Protein AF-A0AAI9G342-F1 (afdb_monomer_lite)

Organism: NCBI:txid29495

Structure (mmCIF, N/CA/C/O backbone):
data_AF-A0AAI9G342-F1
#
_entry.id   AF-A0AAI9G342-F1
#
loop_
_atom_site.group_PDB
_atom_site.id
_atom_site.type_symbol
_atom_site.label_atom_id
_atom_site.label_alt_id
_atom_site.label_comp_id
_atom_site.label_asym_id
_atom_site.label_entity_id
_atom_site.label_seq_id
_atom_site.pdbx_PDB_ins_code
_atom_site.Cartn_x
_atom_site.Cartn_y
_atom_site.Cartn_z
_atom_site.occupancy
_atom_site.B_iso_or_equiv
_atom_site.auth_seq_id
_atom_site.auth_comp_id
_atom_site.auth_asym_id
_atom_site.auth_atom_id
_atom_site.pdbx_PDB_model_num
ATOM 1 N N . MET A 1 1 ? -12.206 -42.195 0.271 1.00 37.44 1 MET A N 1
ATOM 2 C CA . MET A 1 1 ? -12.082 -41.002 1.132 1.00 37.44 1 MET A CA 1
ATOM 3 C C . MET A 1 1 ? -12.043 -39.800 0.205 1.00 37.44 1 MET A C 1
ATOM 5 O O . MET A 1 1 ? -11.003 -39.523 -0.384 1.00 37.44 1 MET A O 1
ATOM 9 N N . GLU A 1 2 ? -13.200 -39.193 -0.051 1.00 34.75 2 GLU A N 1
ATOM 10 C CA . GLU A 1 2 ? -13.286 -37.988 -0.877 1.00 34.75 2 GLU A CA 1
ATOM 11 C C . GLU A 1 2 ? -12.529 -36.872 -0.162 1.00 34.75 2 GLU A C 1
ATOM 13 O O . GLU A 1 2 ? -12.848 -36.503 0.967 1.00 34.75 2 GLU A O 1
ATOM 18 N N . LYS A 1 3 ? -11.464 -36.375 -0.795 1.00 37.91 3 LYS A N 1
ATOM 19 C CA . LYS A 1 3 ? -10.811 -35.151 -0.348 1.00 37.91 3 LYS A CA 1
ATOM 20 C C . LYS A 1 3 ? -11.830 -34.048 -0.588 1.00 37.91 3 LYS A C 1
ATOM 22 O O . LYS A 1 3 ? -12.048 -33.666 -1.734 1.00 37.91 3 LYS A O 1
ATOM 27 N N . HIS A 1 4 ? -12.490 -33.582 0.468 1.00 36.38 4 HIS A N 1
ATOM 28 C CA . HIS A 1 4 ? -13.242 -32.340 0.415 1.00 36.38 4 HIS A CA 1
ATOM 29 C C . HIS A 1 4 ? -12.256 -31.235 0.041 1.00 36.38 4 HIS A C 1
ATOM 31 O O . HIS A 1 4 ? -11.546 -30.690 0.883 1.00 36.38 4 HIS A O 1
ATOM 37 N N . PHE A 1 5 ? -12.163 -30.944 -1.252 1.00 31.28 5 PHE A N 1
ATOM 38 C CA . PHE A 1 5 ? -11.592 -29.702 -1.717 1.00 31.28 5 PHE A CA 1
ATOM 39 C C . PHE A 1 5 ? -12.559 -28.632 -1.225 1.00 31.28 5 PHE A C 1
ATOM 41 O O . PHE A 1 5 ? -13.643 -28.459 -1.784 1.00 31.28 5 PHE A O 1
ATOM 48 N N . ALA A 1 6 ? -12.203 -27.976 -0.116 1.00 38.12 6 ALA A N 1
ATOM 49 C CA . ALA A 1 6 ? -12.810 -26.708 0.248 1.00 38.12 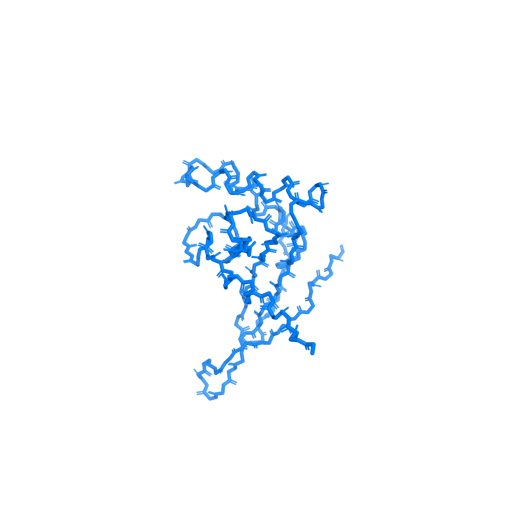6 ALA A CA 1
ATOM 50 C C . ALA A 1 6 ? -12.864 -25.868 -1.031 1.00 38.12 6 ALA A C 1
ATOM 52 O O . ALA A 1 6 ? -11.875 -25.831 -1.774 1.00 38.12 6 ALA A O 1
ATOM 53 N N . LYS A 1 7 ? -14.028 -25.276 -1.328 1.00 37.53 7 LYS A N 1
ATOM 54 C CA . LYS A 1 7 ? -14.178 -24.372 -2.474 1.00 37.53 7 LYS A CA 1
ATOM 55 C C . LYS A 1 7 ? -12.942 -23.464 -2.508 1.00 37.53 7 LYS A C 1
ATOM 57 O O . 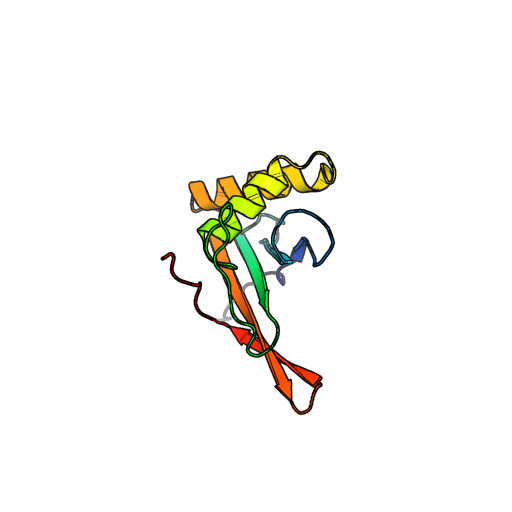LYS A 1 7 ? -12.573 -22.958 -1.442 1.00 37.53 7 LYS A O 1
ATOM 62 N N . PRO A 1 8 ? -12.265 -23.309 -3.662 1.00 42.25 8 PRO A N 1
ATOM 63 C CA . PRO A 1 8 ? -11.083 -22.462 -3.730 1.00 42.25 8 PRO A CA 1
ATOM 64 C C . PRO A 1 8 ? -11.456 -21.107 -3.124 1.00 42.25 8 PRO A C 1
ATOM 66 O O . PRO A 1 8 ? -12.554 -20.618 -3.417 1.00 42.25 8 PRO A O 1
ATOM 69 N N . PRO A 1 9 ? -10.627 -20.539 -2.226 1.00 47.78 9 PRO A N 1
ATOM 70 C CA . PRO A 1 9 ? -10.964 -19.273 -1.600 1.00 47.78 9 PRO A CA 1
ATOM 71 C C . PRO A 1 9 ? -11.304 -18.273 -2.713 1.00 47.78 9 PRO A C 1
ATOM 73 O O . PRO A 1 9 ? -10.605 -18.277 -3.735 1.00 47.78 9 PRO A O 1
ATOM 76 N N . PRO A 1 10 ? -12.376 -17.473 -2.560 1.00 55.09 10 PRO A N 1
ATOM 77 C CA . PRO A 1 10 ? -12.779 -16.498 -3.559 1.00 55.09 10 PRO A CA 1
ATOM 78 C C . PRO A 1 10 ? -11.560 -15.722 -4.070 1.00 55.09 10 PRO A C 1
ATOM 80 O O . PRO A 1 10 ? -10.686 -15.373 -3.261 1.00 55.09 10 PRO A O 1
ATOM 83 N N . PRO A 1 11 ? -11.468 -15.451 -5.386 1.00 73.50 11 PRO A N 1
ATOM 84 C CA . PRO A 1 11 ? -10.404 -14.603 -5.900 1.00 73.50 11 PRO A CA 1
ATOM 85 C C . PRO A 1 11 ? -10.419 -13.279 -5.130 1.00 73.50 11 PRO A C 1
ATOM 87 O O . PRO A 1 11 ? -11.489 -12.767 -4.786 1.00 73.50 11 PRO A O 1
ATOM 90 N N . ALA A 1 12 ? -9.235 -12.750 -4.818 1.00 84.44 12 ALA A N 1
ATOM 91 C CA . ALA A 1 12 ? -9.137 -11.475 -4.125 1.00 84.44 12 ALA A CA 1
ATOM 92 C C . ALA A 1 12 ? -9.904 -10.395 -4.909 1.00 84.44 12 ALA A C 1
ATOM 94 O O . ALA A 1 12 ? -9.845 -10.346 -6.138 1.00 84.44 12 ALA A O 1
ATOM 95 N N . GLN A 1 13 ? -10.636 -9.545 -4.197 1.00 91.06 13 GLN A N 1
ATOM 96 C CA . GLN A 1 13 ? -11.443 -8.468 -4.764 1.00 91.06 13 GLN A CA 1
ATOM 97 C C . GLN A 1 13 ? -10.712 -7.140 -4.612 1.00 91.06 13 GLN A C 1
ATOM 99 O O . GLN A 1 13 ? -10.097 -6.886 -3.581 1.00 91.06 13 GLN A O 1
ATOM 104 N N . MET A 1 14 ? -10.761 -6.291 -5.633 1.00 92.19 14 MET A N 1
ATOM 105 C CA . MET A 1 14 ? -10.095 -4.992 -5.602 1.00 92.19 14 MET A CA 1
ATOM 106 C C . MET A 1 14 ? -10.900 -3.998 -4.756 1.00 92.19 14 MET A C 1
ATOM 108 O O . MET A 1 14 ? -12.042 -3.686 -5.078 1.00 92.19 14 MET A O 1
ATOM 112 N N . GLU A 1 15 ? -10.275 -3.482 -3.703 1.00 93.38 15 GLU A N 1
ATOM 113 C CA . GLU A 1 15 ? -10.814 -2.451 -2.802 1.00 93.38 15 GLU A CA 1
ATOM 114 C C . GLU A 1 15 ? -10.348 -1.047 -3.217 1.00 93.38 15 GLU A C 1
ATOM 116 O O . GLU A 1 15 ? -11.028 -0.046 -2.995 1.00 93.38 15 GLU A O 1
ATOM 121 N N . LEU A 1 16 ? -9.166 -0.968 -3.836 1.00 93.31 16 LEU A N 1
ATOM 122 C CA . LEU A 1 16 ? -8.608 0.249 -4.415 1.00 93.31 16 LEU A CA 1
ATOM 123 C C . LEU A 1 16 ? -7.876 -0.107 -5.708 1.00 93.31 16 LEU A C 1
ATOM 125 O O . LEU A 1 16 ? -7.013 -0.982 -5.701 1.00 93.31 16 LEU A O 1
ATOM 129 N N . GLY A 1 17 ? -8.216 0.580 -6.796 1.00 90.75 17 GLY A N 1
ATOM 130 C CA . GLY A 1 17 ? -7.521 0.475 -8.077 1.00 90.75 17 GLY A CA 1
ATOM 131 C C . GLY A 1 17 ? -6.626 1.679 -8.359 1.00 90.75 17 GLY A C 1
ATOM 132 O O . GLY A 1 17 ? -6.703 2.705 -7.677 1.00 90.75 17 GLY A O 1
ATOM 133 N N . PHE A 1 18 ? -5.824 1.561 -9.419 1.00 85.19 18 PHE A N 1
ATOM 134 C CA . PHE A 1 18 ? -4.931 2.628 -9.857 1.00 85.19 18 PHE A CA 1
ATOM 135 C C . PHE A 1 18 ? -5.726 3.885 -10.220 1.00 85.19 18 PHE A C 1
ATOM 137 O O . PHE A 1 18 ? -6.684 3.835 -10.994 1.00 85.19 18 PHE A O 1
ATOM 144 N N . GLY A 1 19 ? -5.323 5.030 -9.679 1.00 84.56 19 GLY A N 1
ATOM 145 C CA . GLY A 1 19 ? -5.999 6.285 -9.960 1.00 84.56 19 GLY A CA 1
ATOM 146 C C . GLY A 1 19 ? -5.430 7.461 -9.178 1.00 84.56 19 GLY A C 1
ATOM 147 O O . GLY A 1 19 ? -4.606 7.290 -8.278 1.00 84.56 19 GLY A O 1
ATOM 148 N N . PRO A 1 20 ? -5.878 8.685 -9.493 1.00 83.19 20 PRO A N 1
ATOM 149 C CA . PRO A 1 20 ? -5.412 9.870 -8.795 1.00 83.19 20 PRO A CA 1
ATOM 150 C C . PRO A 1 20 ? -5.820 9.823 -7.318 1.00 83.19 20 PRO A C 1
ATOM 152 O O . PRO A 1 20 ? -6.880 9.306 -6.959 1.00 83.19 20 PRO A O 1
ATOM 155 N N . GLY A 1 21 ? -4.988 10.410 -6.460 1.00 84.00 21 GLY A N 1
ATOM 156 C CA . GLY A 1 21 ? -5.247 10.550 -5.027 1.00 84.00 21 GLY A CA 1
ATOM 157 C C . GLY A 1 21 ? -4.166 9.928 -4.144 1.00 84.00 21 GLY A C 1
ATOM 158 O O . GLY A 1 21 ? -3.240 9.299 -4.644 1.00 84.00 21 GLY A O 1
ATOM 159 N N . PRO A 1 22 ? -4.218 10.175 -2.825 1.00 82.94 22 PRO A N 1
ATOM 160 C CA . PRO A 1 22 ? -3.312 9.541 -1.881 1.00 82.94 22 PRO A CA 1
ATOM 161 C C . PRO A 1 22 ? -3.669 8.062 -1.713 1.00 82.94 22 PRO A C 1
ATOM 163 O O . PRO A 1 22 ? -4.840 7.685 -1.803 1.00 82.94 22 PRO A O 1
ATOM 166 N N . GLY A 1 23 ? -2.660 7.257 -1.406 1.00 88.00 23 GLY A N 1
ATOM 167 C CA . GLY A 1 23 ? -2.795 5.818 -1.257 1.00 88.00 23 GLY A CA 1
ATOM 168 C C . GLY A 1 23 ? -1.632 5.103 -1.926 1.00 88.00 23 GLY A C 1
ATOM 169 O O . GLY A 1 23 ? -0.597 5.712 -2.202 1.00 88.00 23 GLY A O 1
ATOM 170 N N . VAL A 1 24 ? -1.845 3.817 -2.129 1.00 93.25 24 VAL A N 1
ATOM 171 C CA . VAL A 1 24 ? -0.984 2.898 -2.874 1.00 93.25 24 VAL A CA 1
ATOM 172 C C . VAL A 1 24 ? -1.602 2.655 -4.250 1.00 93.25 24 VAL A C 1
ATOM 174 O O . VAL A 1 24 ? -2.730 3.098 -4.491 1.00 93.25 24 VAL A O 1
ATOM 177 N N . ASP A 1 25 ? -0.911 1.941 -5.134 1.00 93.12 25 ASP A N 1
ATOM 178 C CA . ASP A 1 25 ? -1.438 1.687 -6.477 1.00 93.12 25 ASP A CA 1
ATOM 179 C C . ASP A 1 25 ? -2.687 0.809 -6.444 1.00 93.12 25 ASP A C 1
ATOM 181 O O . ASP A 1 25 ? -3.671 1.119 -7.118 1.00 93.12 25 ASP A O 1
ATOM 185 N N . GLN A 1 26 ? -2.666 -0.280 -5.665 1.00 94.31 26 GLN A N 1
ATOM 186 C CA . GLN A 1 26 ? -3.830 -1.151 -5.509 1.00 94.31 26 GLN A CA 1
ATOM 187 C C . GLN A 1 26 ? -3.935 -1.760 -4.110 1.00 94.31 26 GLN A C 1
ATOM 189 O O . GLN A 1 26 ? -2.934 -2.008 -3.434 1.00 94.31 26 GLN A O 1
ATOM 194 N N . ILE A 1 27 ? -5.170 -2.051 -3.703 1.00 95.69 27 ILE A N 1
ATOM 195 C CA . ILE A 1 27 ? -5.486 -2.861 -2.524 1.00 95.69 27 ILE A CA 1
ATOM 196 C C . ILE A 1 27 ? -6.459 -3.952 -2.951 1.00 95.69 27 ILE A C 1
ATOM 198 O O . ILE A 1 27 ? -7.496 -3.657 -3.545 1.00 95.69 27 ILE A O 1
ATOM 202 N N . TRP A 1 28 ? -6.140 -5.195 -2.606 1.00 95.00 28 TRP A N 1
ATOM 203 C CA . TRP A 1 28 ? -6.991 -6.356 -2.839 1.00 95.00 28 TRP A CA 1
ATOM 204 C C . TRP A 1 28 ? -7.331 -7.044 -1.520 1.00 95.00 28 TRP A C 1
ATOM 206 O O . TRP A 1 28 ? -6.483 -7.123 -0.636 1.00 95.00 28 TRP A O 1
ATOM 216 N N . ALA A 1 29 ? -8.544 -7.569 -1.392 1.00 94.94 29 ALA A N 1
ATOM 217 C CA . ALA A 1 29 ? -9.018 -8.296 -0.224 1.00 94.94 29 ALA A CA 1
ATOM 218 C C . ALA A 1 29 ? -9.426 -9.718 -0.606 1.00 94.94 29 ALA A C 1
ATOM 220 O O . ALA A 1 29 ? -10.327 -9.930 -1.418 1.00 94.94 29 ALA A O 1
ATOM 221 N N . LYS A 1 30 ? -8.796 -10.709 0.015 1.00 93.12 30 LYS A N 1
ATOM 222 C CA . LYS A 1 30 ? -9.255 -12.096 -0.019 1.00 93.12 30 LYS A CA 1
ATOM 223 C C . LYS A 1 30 ? -10.248 -12.303 1.113 1.00 93.12 30 LYS A C 1
ATOM 225 O O . LYS A 1 30 ? -9.965 -11.970 2.266 1.00 93.12 30 LYS A O 1
ATOM 230 N N . ARG A 1 31 ? -11.416 -12.844 0.784 1.00 91.19 31 ARG A N 1
ATOM 231 C CA . ARG A 1 31 ? -12.535 -13.027 1.715 1.00 91.19 31 ARG A CA 1
ATOM 232 C C . ARG A 1 31 ? -12.904 -14.500 1.828 1.00 91.19 31 ARG A C 1
ATOM 234 O O . ARG A 1 31 ? -12.608 -15.270 0.920 1.00 91.19 31 ARG A O 1
ATOM 241 N N . ASP A 1 32 ? -13.513 -14.889 2.940 1.00 88.81 32 ASP A N 1
ATOM 242 C CA . ASP A 1 32 ? -14.159 -16.195 3.062 1.00 88.81 32 ASP A CA 1
ATOM 243 C C . ASP A 1 32 ? -15.529 -16.214 2.359 1.00 88.81 32 ASP A C 1
ATOM 245 O O . ASP A 1 32 ? -15.969 -15.223 1.770 1.00 88.81 32 ASP A O 1
ATOM 249 N N . GLU A 1 33 ? -16.213 -17.356 2.418 1.00 86.38 33 GLU A N 1
ATOM 250 C CA . GLU A 1 33 ? -17.544 -17.540 1.827 1.00 86.38 33 GLU A CA 1
ATOM 251 C C . GLU A 1 33 ? -18.640 -16.656 2.447 1.00 86.38 33 GLU A C 1
ATOM 253 O O . GLU A 1 33 ? -19.666 -16.429 1.810 1.00 86.38 33 GLU A O 1
ATOM 258 N N . ASN A 1 34 ? -18.407 -16.109 3.645 1.00 87.88 34 ASN A N 1
ATOM 259 C CA . ASN A 1 34 ? -19.316 -15.195 4.339 1.00 87.88 34 ASN A CA 1
ATOM 260 C C . ASN A 1 34 ? -18.966 -13.719 4.081 1.00 87.88 34 ASN A C 1
ATOM 262 O O . ASN A 1 34 ? -19.573 -12.820 4.663 1.00 87.88 34 ASN A O 1
ATOM 266 N N . GLY A 1 35 ? -17.966 -13.445 3.236 1.00 86.62 35 GLY A N 1
ATOM 267 C CA . GLY A 1 35 ? -17.509 -12.095 2.921 1.00 86.62 35 GLY A CA 1
ATOM 268 C C . GLY A 1 35 ? -16.581 -11.479 3.973 1.00 86.62 35 GLY A C 1
ATOM 269 O O . GLY A 1 35 ? -16.207 -10.309 3.833 1.00 86.62 35 GLY A O 1
ATOM 270 N N . LYS A 1 36 ? -16.159 -12.224 5.002 1.00 90.81 36 LYS A N 1
ATOM 271 C CA . LYS A 1 36 ? -15.186 -11.744 5.993 1.00 90.81 36 LYS A CA 1
ATOM 272 C C . LYS A 1 36 ? -13.802 -11.680 5.356 1.00 90.81 36 LYS A C 1
ATOM 274 O O . LYS A 1 36 ? -13.370 -12.633 4.716 1.00 90.81 36 LYS A O 1
ATOM 279 N N . VAL A 1 37 ? -13.079 -10.577 5.554 1.00 91.94 37 VAL A N 1
ATOM 280 C CA . VAL A 1 37 ? -11.701 -10.458 5.052 1.00 91.94 37 VAL A CA 1
ATOM 281 C C . VAL A 1 37 ? -10.767 -11.382 5.823 1.00 91.94 37 VAL A C 1
ATOM 283 O O . VAL A 1 37 ? -10.702 -11.325 7.052 1.00 91.94 37 VAL A O 1
ATOM 286 N N . LEU A 1 38 ? -10.036 -12.203 5.075 1.00 92.25 38 LEU A N 1
ATOM 287 C CA . LEU A 1 38 ? -8.980 -13.081 5.567 1.00 92.25 38 LEU A CA 1
ATOM 288 C C . LEU A 1 38 ? -7.608 -12.416 5.439 1.00 92.25 38 LEU A C 1
ATOM 290 O O . LEU A 1 38 ? -6.777 -12.532 6.334 1.00 92.25 38 LEU A O 1
ATOM 294 N N . GLU A 1 39 ? -7.381 -11.716 4.329 1.00 94.38 39 GLU A N 1
ATOM 295 C CA . GLU A 1 39 ? -6.061 -11.225 3.944 1.00 94.38 39 GLU A CA 1
ATOM 296 C C . GLU A 1 39 ? -6.198 -10.025 3.002 1.00 94.38 39 GLU A C 1
ATOM 298 O O . GLU A 1 39 ? -7.068 -10.009 2.126 1.00 94.38 39 GLU A O 1
ATOM 303 N N . TYR A 1 40 ? -5.330 -9.032 3.170 1.00 95.50 40 TYR A N 1
ATOM 304 C CA . TYR A 1 40 ? -5.178 -7.910 2.254 1.00 95.50 40 TYR A CA 1
ATOM 305 C C . TYR A 1 40 ? -3.852 -8.003 1.500 1.00 95.50 40 TYR A C 1
ATOM 307 O O . TYR A 1 40 ? -2.826 -8.393 2.059 1.00 95.50 40 TYR A O 1
ATOM 315 N N . PHE A 1 41 ? -3.861 -7.563 0.245 1.00 95.06 41 PHE A N 1
ATOM 316 C CA . PHE A 1 41 ? -2.670 -7.353 -0.569 1.00 95.06 41 PHE A CA 1
ATOM 317 C C . PHE A 1 41 ? -2.570 -5.874 -0.920 1.00 95.06 41 PHE A C 1
ATOM 319 O O . PHE A 1 41 ? -3.427 -5.337 -1.620 1.00 95.06 41 PHE A O 1
ATOM 326 N N . ILE A 1 42 ? -1.525 -5.220 -0.427 1.00 96.19 42 ILE A N 1
ATOM 327 C CA . ILE A 1 42 ? -1.158 -3.852 -0.782 1.00 96.19 42 ILE A CA 1
ATOM 328 C C . ILE A 1 42 ? -0.112 -3.935 -1.885 1.00 96.19 42 ILE A C 1
ATOM 330 O O . ILE A 1 42 ? 0.951 -4.512 -1.668 1.00 96.19 42 ILE A O 1
ATOM 334 N N . VAL A 1 43 ? -0.404 -3.365 -3.051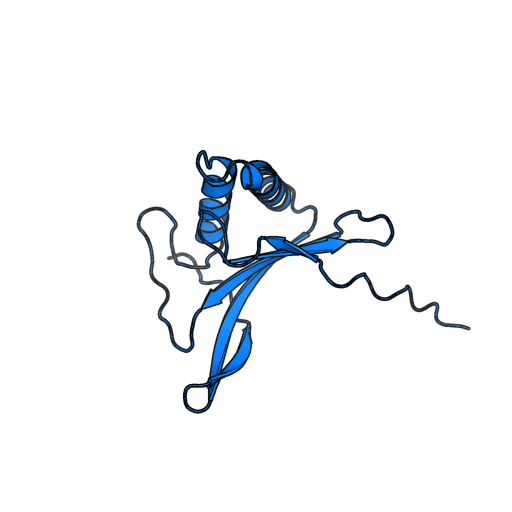 1.00 94.38 43 VAL A N 1
ATOM 335 C CA . VAL A 1 43 ? 0.460 -3.452 -4.231 1.00 94.38 43 VAL A CA 1
ATOM 336 C C . VAL A 1 43 ? 0.994 -2.070 -4.592 1.00 94.38 43 VAL A C 1
ATOM 338 O O . VAL A 1 43 ? 0.225 -1.117 -4.720 1.00 94.38 43 VAL A O 1
ATOM 341 N N . GLU A 1 44 ? 2.306 -1.993 -4.794 1.00 95.56 44 GLU A N 1
ATOM 342 C CA . GLU A 1 44 ? 3.001 -0.880 -5.444 1.00 95.56 44 GLU A CA 1
ATOM 343 C C . GLU A 1 44 ? 3.694 -1.410 -6.707 1.00 95.56 44 GLU A C 1
ATOM 345 O O . GLU A 1 44 ? 4.310 -2.481 -6.695 1.00 95.56 44 GLU A O 1
ATOM 350 N N . ALA A 1 45 ? 3.587 -0.679 -7.811 1.00 92.50 45 ALA A N 1
ATOM 351 C CA . ALA A 1 45 ? 4.051 -1.105 -9.119 1.00 92.50 45 ALA A CA 1
ATOM 352 C C . ALA A 1 45 ? 4.992 -0.074 -9.747 1.00 92.50 45 ALA A C 1
ATOM 354 O O . ALA A 1 45 ? 4.761 1.134 -9.713 1.00 92.50 45 ALA A O 1
ATOM 355 N N . LYS A 1 46 ? 6.063 -0.557 -10.377 1.00 93.50 46 LYS A N 1
ATOM 356 C CA . LYS A 1 46 ? 7.025 0.269 -11.122 1.00 93.50 46 LYS A CA 1
ATOM 357 C C . LYS A 1 46 ? 7.194 -0.219 -12.553 1.00 93.50 46 LYS A C 1
ATOM 35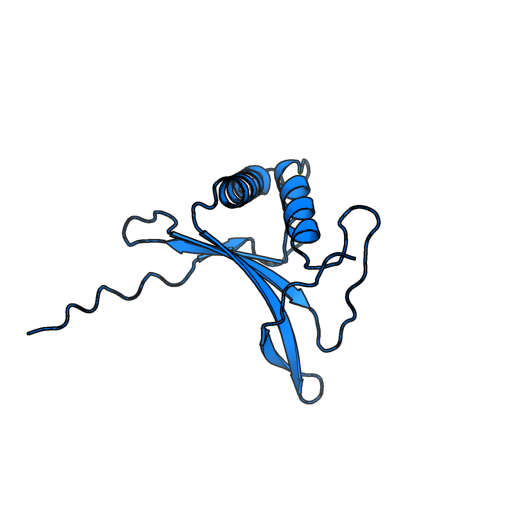9 O O . LYS A 1 46 ? 7.080 -1.410 -12.846 1.00 93.50 46 LYS A O 1
ATOM 364 N N . GLY A 1 47 ? 7.555 0.719 -13.425 1.00 91.81 47 GLY A N 1
ATOM 365 C CA . GLY A 1 47 ? 8.027 0.406 -14.768 1.00 91.81 47 GLY A CA 1
ATOM 366 C C . GLY A 1 47 ? 9.362 -0.360 -14.761 1.00 91.81 47 GLY A C 1
ATOM 367 O O . GLY A 1 47 ? 10.071 -0.359 -13.744 1.00 91.81 47 GLY A O 1
ATOM 368 N N . PRO A 1 48 ? 9.724 -0.987 -15.893 1.00 92.31 48 PRO A N 1
ATOM 369 C CA . PRO A 1 48 ? 10.942 -1.779 -16.015 1.00 92.31 48 PRO A CA 1
ATOM 370 C C . PRO A 1 48 ? 12.182 -0.918 -15.764 1.00 92.31 48 PRO A C 1
ATOM 372 O O . PRO A 1 48 ? 12.344 0.151 -16.350 1.00 92.31 48 PRO A O 1
ATOM 375 N N . GLY A 1 49 ? 13.062 -1.357 -14.865 1.00 89.50 49 GLY A N 1
ATOM 376 C CA . GLY A 1 49 ? 14.328 -0.682 -14.581 1.00 89.50 49 GLY A CA 1
ATOM 377 C C . GLY A 1 49 ? 14.197 0.660 -13.851 1.00 89.50 49 GLY A C 1
ATOM 378 O O . GLY A 1 49 ? 15.214 1.306 -13.589 1.00 89.50 49 GLY A O 1
ATOM 379 N N . ALA A 1 50 ? 12.984 1.091 -13.484 1.00 92.69 50 ALA A N 1
ATOM 380 C CA . ALA A 1 50 ? 12.782 2.379 -12.826 1.00 92.69 50 ALA A CA 1
ATOM 381 C C . ALA A 1 50 ? 13.526 2.431 -11.480 1.00 92.69 50 ALA A C 1
ATOM 383 O O . ALA A 1 50 ? 13.420 1.522 -10.654 1.00 92.69 50 ALA A O 1
ATOM 384 N N . LYS A 1 51 ? 14.300 3.488 -11.233 1.00 92.00 51 LYS A N 1
ATOM 385 C CA . LYS A 1 51 ? 15.017 3.633 -9.961 1.00 92.00 51 LYS A CA 1
ATOM 386 C C . LYS A 1 51 ? 14.074 4.184 -8.900 1.00 92.00 51 LYS A C 1
ATOM 388 O O . LYS A 1 51 ? 13.414 5.194 -9.131 1.00 92.00 51 LYS A O 1
ATOM 393 N N . LEU A 1 52 ? 14.041 3.523 -7.748 1.00 92.69 52 LEU A N 1
ATOM 394 C CA . LEU A 1 52 ? 13.323 4.010 -6.577 1.00 92.69 52 LEU A CA 1
ATOM 395 C C . LEU A 1 52 ? 14.112 5.146 -5.932 1.00 92.69 52 LEU A C 1
ATOM 397 O O . LEU A 1 52 ? 15.344 5.137 -5.932 1.00 92.69 52 LEU A O 1
ATOM 401 N N . GLN A 1 53 ? 13.391 6.130 -5.412 1.00 92.44 53 GLN A N 1
ATOM 402 C CA . GLN A 1 53 ? 13.963 7.315 -4.789 1.00 92.44 53 GLN A CA 1
ATOM 403 C C . GLN A 1 53 ? 13.505 7.438 -3.343 1.00 92.44 53 GLN A C 1
ATOM 405 O O . GLN A 1 53 ? 12.370 7.101 -2.994 1.00 92.44 53 GLN A O 1
ATOM 410 N N . GLU A 1 54 ? 14.377 7.984 -2.504 1.00 93.44 54 GLU A N 1
ATOM 411 C CA . GLU A 1 54 ? 14.004 8.397 -1.163 1.00 93.44 54 GLU A CA 1
ATOM 412 C C . GLU A 1 54 ? 13.366 9.783 -1.181 1.00 93.44 54 GLU A C 1
ATOM 414 O O . GLU A 1 54 ? 13.861 10.730 -1.793 1.00 93.44 54 GLU A O 1
ATOM 419 N N . THR A 1 55 ? 12.239 9.905 -0.487 1.00 90.44 55 THR A N 1
ATOM 420 C CA . THR A 1 55 ? 11.542 11.177 -0.331 1.00 90.44 55 THR A CA 1
ATOM 421 C C . THR A 1 55 ? 11.661 11.688 1.093 1.00 90.44 55 THR A C 1
ATOM 423 O O . THR A 1 55 ? 11.536 10.929 2.052 1.00 90.44 55 THR A O 1
ATOM 426 N N . LYS A 1 56 ? 11.786 13.013 1.234 1.00 87.94 56 LYS A N 1
ATOM 427 C CA . LYS A 1 56 ? 11.919 13.688 2.538 1.00 87.94 56 LYS A CA 1
ATOM 428 C C . LYS A 1 56 ? 10.783 13.380 3.520 1.00 87.94 56 LYS A C 1
ATOM 430 O O . LYS A 1 56 ? 10.980 13.475 4.723 1.00 87.94 56 LYS A O 1
ATOM 435 N N . THR A 1 57 ? 9.585 13.074 3.019 1.00 86.06 57 THR A N 1
ATOM 436 C CA . THR A 1 57 ? 8.371 12.955 3.845 1.00 86.06 57 THR A CA 1
ATOM 437 C C . THR A 1 57 ? 7.776 11.556 3.897 1.00 86.06 57 THR A C 1
ATOM 439 O O . THR A 1 57 ? 7.047 11.270 4.841 1.00 86.06 57 THR A O 1
ATOM 442 N N . LYS A 1 58 ? 8.049 10.684 2.917 1.00 88.44 58 LYS A N 1
ATOM 443 C CA . LYS A 1 58 ? 7.485 9.325 2.884 1.00 88.44 58 LYS A CA 1
ATOM 444 C C . LYS A 1 58 ? 8.534 8.220 3.023 1.00 88.44 58 LYS A C 1
ATOM 446 O O . LYS A 1 58 ? 8.139 7.077 3.216 1.00 88.44 58 LYS A O 1
ATOM 451 N N . GLY A 1 59 ? 9.828 8.544 2.963 1.00 92.38 59 GLY A N 1
ATOM 452 C CA . GLY A 1 59 ? 10.914 7.561 2.917 1.00 92.38 59 GLY A CA 1
ATOM 453 C C . GLY A 1 59 ? 11.155 7.013 1.507 1.00 92.38 59 GLY A C 1
ATOM 454 O O . GLY A 1 59 ? 10.713 7.617 0.521 1.00 92.38 59 GLY A O 1
ATOM 455 N N . MET A 1 60 ? 11.877 5.890 1.431 1.00 95.81 60 MET A N 1
ATOM 456 C CA . MET A 1 60 ? 12.165 5.151 0.196 1.00 95.81 60 MET A CA 1
ATOM 457 C C . MET A 1 60 ? 10.873 4.708 -0.496 1.00 95.81 60 MET A C 1
ATOM 459 O O . MET A 1 60 ? 10.028 4.075 0.128 1.00 95.81 60 MET A O 1
ATOM 463 N N . GLN A 1 61 ? 10.711 5.027 -1.781 1.00 94.62 61 GLN A N 1
ATOM 464 C CA . GLN A 1 61 ? 9.547 4.607 -2.566 1.00 94.62 61 GLN A CA 1
ATOM 465 C C . GLN A 1 61 ? 9.269 3.107 -2.435 1.00 94.62 61 GLN A C 1
ATOM 467 O O . GLN A 1 61 ? 10.196 2.304 -2.471 1.00 94.62 61 GLN A O 1
ATOM 472 N N . MET A 1 62 ? 7.987 2.746 -2.318 1.00 94.88 62 MET A N 1
ATOM 473 C CA . MET A 1 62 ? 7.491 1.365 -2.205 1.00 94.88 62 MET A CA 1
ATOM 474 C C . MET A 1 62 ? 7.935 0.596 -0.948 1.00 94.88 62 MET A C 1
ATOM 476 O O . MET A 1 62 ? 7.590 -0.573 -0.809 1.00 94.88 62 MET A O 1
ATOM 480 N N . SER A 1 63 ? 8.673 1.215 -0.019 1.00 95.69 63 SER A N 1
ATOM 481 C CA . SER A 1 63 ? 9.019 0.596 1.266 1.00 95.69 63 SER A CA 1
ATOM 482 C C . SER A 1 63 ? 7.816 0.499 2.215 1.00 95.69 63 SER A C 1
ATOM 484 O O . SER A 1 63 ? 6.748 1.073 1.980 1.00 95.69 63 SER A O 1
ATOM 486 N N . ASN A 1 64 ? 8.006 -0.175 3.352 1.00 94.62 64 ASN A N 1
ATOM 487 C CA . ASN A 1 64 ? 6.999 -0.233 4.413 1.00 94.62 64 ASN A CA 1
ATOM 488 C C . ASN A 1 64 ? 6.595 1.162 4.907 1.00 94.62 64 ASN A C 1
ATOM 490 O O . ASN A 1 64 ? 5.403 1.483 4.908 1.00 94.62 64 ASN A O 1
ATOM 494 N N . LYS A 1 65 ? 7.570 2.013 5.245 1.00 94.56 65 LYS A N 1
ATOM 495 C CA . LYS A 1 65 ? 7.323 3.406 5.633 1.00 94.56 65 LYS A CA 1
ATOM 496 C C . LYS A 1 65 ? 6.621 4.213 4.543 1.00 94.56 65 LYS A C 1
ATOM 498 O O . LYS A 1 65 ? 5.747 5.022 4.859 1.00 94.56 65 LYS A O 1
ATOM 503 N N . TRP A 1 66 ? 6.933 3.989 3.266 1.00 96.00 66 TRP A N 1
ATOM 504 C CA . TRP A 1 66 ? 6.211 4.633 2.163 1.00 96.00 66 TRP A CA 1
ATOM 505 C C . TRP A 1 66 ? 4.734 4.252 2.147 1.00 96.00 66 TRP A C 1
ATOM 507 O O . TRP A 1 66 ? 3.872 5.135 2.087 1.00 96.00 66 TRP A O 1
ATOM 517 N N . ILE A 1 67 ? 4.440 2.954 2.239 1.00 96.25 67 ILE A N 1
ATOM 518 C CA . ILE A 1 67 ? 3.075 2.424 2.265 1.00 96.25 67 ILE A CA 1
ATOM 519 C C . ILE A 1 67 ? 2.303 3.020 3.448 1.00 96.25 67 ILE A C 1
ATOM 521 O O . ILE A 1 67 ? 1.239 3.611 3.264 1.00 96.25 67 ILE A O 1
ATOM 525 N N . GLU A 1 68 ? 2.857 2.964 4.657 1.00 96.19 68 GLU A N 1
ATOM 526 C CA . GLU A 1 68 ? 2.191 3.459 5.868 1.00 96.19 68 GLU A CA 1
ATOM 527 C C . GLU A 1 68 ? 1.960 4.974 5.842 1.00 96.19 68 GLU A C 1
ATOM 529 O O . GLU A 1 68 ? 0.896 5.459 6.245 1.00 96.19 68 GLU A O 1
ATOM 534 N N . ASN A 1 69 ? 2.906 5.746 5.303 1.00 96.06 69 ASN A N 1
ATOM 535 C CA . ASN A 1 69 ? 2.734 7.185 5.116 1.00 96.06 69 ASN A CA 1
ATOM 536 C C . ASN A 1 69 ? 1.641 7.503 4.090 1.00 96.06 69 ASN A C 1
ATOM 538 O O . ASN A 1 69 ? 0.838 8.421 4.296 1.00 96.06 69 ASN A O 1
ATOM 542 N N . ASN A 1 70 ? 1.566 6.745 2.995 1.00 96.25 70 ASN A N 1
ATOM 543 C CA . ASN A 1 70 ? 0.503 6.902 2.010 1.00 96.25 70 ASN A CA 1
ATOM 544 C C . ASN A 1 70 ? -0.871 6.523 2.572 1.00 96.25 70 ASN A C 1
ATOM 546 O O . ASN A 1 70 ? -1.820 7.282 2.374 1.00 96.25 70 ASN A O 1
ATOM 550 N N . LEU A 1 71 ? -0.979 5.442 3.347 1.00 97.31 71 LEU A N 1
ATOM 551 C CA . LEU A 1 71 ? -2.214 5.068 4.042 1.00 97.31 71 LEU A CA 1
ATOM 552 C C . LEU A 1 71 ? -2.635 6.123 5.076 1.00 97.31 71 LEU A C 1
ATOM 554 O O . LEU A 1 71 ? -3.812 6.469 5.176 1.00 97.31 71 LEU A O 1
ATOM 558 N N . ASN A 1 72 ? -1.686 6.718 5.803 1.00 97.31 72 ASN A N 1
ATOM 559 C CA . ASN A 1 72 ? -1.980 7.824 6.718 1.00 97.31 72 ASN A CA 1
ATOM 560 C C . ASN A 1 72 ? -2.512 9.066 5.994 1.00 97.31 72 ASN A C 1
ATOM 562 O O . ASN A 1 72 ? -3.413 9.736 6.509 1.00 97.31 72 ASN A O 1
ATOM 566 N N . ARG A 1 73 ? -1.990 9.372 4.800 1.00 95.75 73 ARG A N 1
ATOM 567 C CA . ARG A 1 73 ? -2.531 10.437 3.941 1.00 95.75 73 ARG A CA 1
ATOM 568 C C . ARG A 1 73 ? -3.908 10.076 3.396 1.00 95.75 73 ARG A C 1
ATOM 570 O O . ARG A 1 73 ? -4.778 10.940 3.380 1.00 95.75 73 ARG A O 1
ATOM 577 N N . MET A 1 74 ? -4.101 8.822 2.988 1.00 95.94 74 MET A N 1
ATOM 578 C CA . MET A 1 74 ? -5.376 8.286 2.517 1.00 95.94 74 MET A CA 1
ATOM 579 C C . MET A 1 74 ? -6.450 8.406 3.599 1.00 95.94 74 MET A C 1
ATOM 581 O O . MET A 1 74 ? -7.504 8.943 3.309 1.00 95.94 74 MET A O 1
ATOM 585 N N . LYS A 1 75 ? -6.152 8.045 4.856 1.00 97.19 75 LYS A N 1
ATOM 586 C CA . LYS A 1 75 ? -7.048 8.188 6.023 1.00 97.19 75 LYS A CA 1
ATOM 587 C C . LYS A 1 75 ? -7.493 9.632 6.297 1.00 97.19 75 LYS A C 1
ATOM 589 O O . LYS A 1 75 ? -8.557 9.854 6.867 1.00 97.19 75 LYS A O 1
ATOM 594 N N . LYS A 1 76 ? -6.642 10.612 5.983 1.00 96.38 76 LYS A N 1
ATOM 595 C CA . LYS A 1 76 ? -6.836 12.040 6.303 1.00 96.38 76 LYS A CA 1
ATOM 596 C C . LYS A 1 76 ? -7.241 12.867 5.078 1.00 96.38 76 LYS A C 1
ATOM 598 O O . LYS A 1 76 ? -7.180 14.098 5.118 1.00 96.38 76 LYS A O 1
ATOM 603 N N . SER A 1 77 ? -7.588 12.219 3.970 1.00 95.38 77 SER A N 1
ATOM 604 C CA . SER A 1 77 ? -7.832 12.902 2.709 1.00 95.38 77 SER A CA 1
ATOM 605 C C . SER A 1 77 ? -9.144 13.684 2.767 1.00 95.38 77 SER A C 1
ATOM 607 O O . SER A 1 77 ? -10.222 13.118 2.923 1.00 95.38 77 SER A O 1
ATOM 609 N N . LYS A 1 78 ? -9.060 15.009 2.606 1.00 95.94 78 LYS A N 1
ATOM 610 C CA . LYS A 1 78 ? -10.248 15.863 2.429 1.00 95.94 78 LYS A CA 1
ATOM 611 C C . LYS A 1 78 ? -10.809 15.792 1.006 1.00 95.94 78 LYS A C 1
ATOM 613 O O . LYS A 1 78 ? -12.000 15.976 0.817 1.00 95.94 78 LYS A O 1
ATOM 618 N N . LYS A 1 79 ? -9.941 15.546 0.015 1.00 96.00 79 LYS A N 1
ATOM 619 C CA . LYS A 1 79 ? -10.308 15.488 -1.411 1.00 96.00 79 LYS A CA 1
ATOM 620 C C . LYS A 1 79 ? -10.903 14.136 -1.820 1.00 96.00 79 LYS A C 1
ATOM 622 O O . LYS A 1 79 ? -11.678 14.094 -2.761 1.00 96.00 79 LYS A O 1
ATOM 627 N N . TYR A 1 80 ? -10.524 13.068 -1.120 1.00 94.44 80 TYR A N 1
ATOM 628 C CA . TYR A 1 80 ? -10.977 11.695 -1.376 1.00 94.44 80 TYR A CA 1
ATOM 629 C C . TYR A 1 80 ? -11.510 11.070 -0.079 1.00 94.44 80 TYR A C 1
ATOM 631 O O . TYR A 1 80 ? -10.889 10.141 0.449 1.00 94.44 80 TYR A O 1
ATOM 639 N N . PRO A 1 81 ? -12.572 11.641 0.520 1.00 95.19 81 PRO A N 1
ATOM 640 C CA . PRO A 1 81 ? -13.075 11.191 1.811 1.00 95.19 81 PRO A CA 1
ATOM 641 C C . PRO A 1 81 ? -13.601 9.750 1.787 1.00 95.19 81 PRO A C 1
ATOM 643 O O . PRO A 1 81 ? -13.528 9.064 2.805 1.00 95.19 81 PRO A O 1
ATOM 646 N N . GLU A 1 82 ? -14.058 9.263 0.632 1.00 93.56 82 GLU A N 1
ATOM 647 C CA . GLU A 1 82 ? -14.512 7.887 0.415 1.00 93.56 82 GLU A CA 1
ATOM 648 C C . GLU A 1 82 ? -13.414 6.849 0.698 1.00 93.56 82 GLU A C 1
ATOM 650 O O . GLU A 1 82 ? -13.699 5.721 1.089 1.00 93.56 82 GLU A O 1
ATOM 655 N N . ARG A 1 83 ? -12.141 7.247 0.584 1.00 93.75 83 ARG A N 1
ATOM 656 C CA . ARG A 1 83 ? -10.978 6.385 0.842 1.00 93.75 83 ARG A CA 1
ATOM 657 C C . ARG A 1 83 ? -10.549 6.358 2.309 1.00 93.75 83 ARG A C 1
ATOM 659 O O . ARG A 1 83 ? -9.724 5.526 2.691 1.00 93.75 83 ARG A O 1
ATOM 666 N N . ASN A 1 84 ? -11.082 7.249 3.145 1.00 97.00 84 ASN A N 1
ATOM 667 C CA . ASN A 1 84 ? -10.592 7.434 4.512 1.00 97.00 84 ASN A CA 1
ATOM 668 C C . ASN A 1 84 ? -10.777 6.176 5.370 1.00 97.00 84 ASN A C 1
ATOM 670 O O . ASN A 1 84 ? -9.891 5.834 6.158 1.00 97.00 84 ASN A O 1
ATOM 674 N N . GLN A 1 85 ? -11.913 5.490 5.210 1.00 97.25 85 GLN A N 1
ATOM 675 C CA . GLN A 1 85 ? -12.230 4.289 5.979 1.00 97.25 85 GLN A CA 1
ATOM 676 C C . GLN A 1 85 ? -11.295 3.135 5.606 1.00 97.25 85 GLN A C 1
ATOM 678 O O . GLN A 1 85 ? -10.657 2.575 6.493 1.00 97.25 85 GLN A O 1
ATOM 683 N N . LEU A 1 86 ? -11.090 2.883 4.309 1.00 96.06 86 LEU A N 1
ATOM 684 C CA . LEU A 1 86 ? -10.133 1.878 3.840 1.00 96.06 86 LEU A CA 1
ATOM 685 C C . LEU A 1 86 ? -8.707 2.177 4.339 1.00 96.06 86 LEU A C 1
ATOM 687 O O . LEU A 1 86 ? -8.046 1.294 4.880 1.00 96.06 86 LEU A O 1
ATOM 691 N N . GLY A 1 87 ? -8.255 3.436 4.275 1.00 96.81 87 GLY A N 1
ATOM 692 C CA . GLY A 1 87 ? -6.954 3.833 4.829 1.00 96.81 87 GLY A CA 1
ATOM 693 C C . GLY A 1 87 ? -6.835 3.598 6.344 1.00 96.81 87 GLY A C 1
ATOM 694 O O . GLY A 1 87 ? -5.783 3.183 6.830 1.00 96.81 87 GLY A O 1
ATOM 695 N N . LYS A 1 88 ? -7.914 3.827 7.105 1.00 97.88 88 LYS A N 1
ATOM 696 C CA . LYS A 1 88 ? -7.978 3.532 8.547 1.00 97.88 88 LYS A CA 1
ATOM 697 C C . LYS A 1 88 ? -7.921 2.031 8.822 1.00 97.88 88 LYS A C 1
ATOM 699 O O . LYS A 1 88 ? -7.232 1.626 9.756 1.00 97.88 88 LYS A O 1
ATOM 704 N N . ASP A 1 89 ? -8.626 1.232 8.032 1.00 96.62 89 ASP A N 1
ATOM 705 C CA . ASP A 1 89 ? -8.705 -0.214 8.215 1.00 96.62 89 ASP A CA 1
ATOM 706 C C . ASP A 1 89 ? -7.382 -0.899 7.876 1.00 96.62 89 ASP A C 1
ATOM 708 O O . ASP A 1 89 ? -6.945 -1.755 8.641 1.00 96.62 89 ASP A O 1
ATOM 712 N N . MET A 1 90 ? -6.677 -0.449 6.831 1.00 97.62 90 MET A N 1
ATOM 713 C CA . MET A 1 90 ? -5.338 -0.962 6.513 1.00 97.62 90 MET A CA 1
ATOM 714 C C . MET A 1 90 ? -4.337 -0.673 7.633 1.00 97.62 90 MET A C 1
ATOM 716 O O . MET A 1 90 ? -3.582 -1.554 8.029 1.00 97.62 90 MET A O 1
ATOM 720 N N . LEU A 1 91 ? -4.343 0.548 8.183 1.00 97.50 91 LEU A N 1
ATOM 721 C CA . LEU A 1 91 ? -3.445 0.907 9.286 1.00 97.50 91 LEU A CA 1
ATOM 722 C C . LEU A 1 91 ? -3.727 0.078 10.543 1.00 97.50 91 LEU A C 1
ATOM 724 O O . LEU A 1 91 ? -2.789 -0.386 11.180 1.00 97.50 91 LEU A O 1
ATOM 728 N N . LYS A 1 92 ? -5.005 -0.150 10.873 1.00 97.31 92 LYS A N 1
ATOM 729 C CA . LYS A 1 92 ? -5.383 -1.035 11.984 1.00 97.31 92 LYS A CA 1
ATOM 730 C C . LYS A 1 92 ? -4.965 -2.480 11.738 1.00 97.31 92 LYS A C 1
ATOM 732 O O . LYS A 1 92 ? -4.557 -3.140 12.684 1.00 97.31 92 LYS A O 1
ATOM 737 N N . ALA A 1 93 ? -5.101 -2.971 10.507 1.00 96.31 93 ALA A N 1
ATOM 738 C CA . ALA A 1 93 ? -4.707 -4.329 10.156 1.00 96.31 93 ALA A CA 1
ATOM 739 C C . ALA A 1 93 ? -3.191 -4.524 10.295 1.00 96.31 93 ALA A C 1
ATOM 741 O O . ALA A 1 93 ? -2.771 -5.517 10.874 1.00 96.31 93 ALA A O 1
ATOM 742 N N . ILE A 1 94 ? -2.391 -3.539 9.866 1.00 95.69 94 ILE A N 1
ATOM 743 C CA . ILE A 1 94 ? -0.932 -3.524 10.066 1.00 95.69 94 ILE A CA 1
ATOM 744 C C . ILE A 1 94 ? -0.581 -3.494 11.560 1.00 95.69 94 ILE A C 1
ATOM 746 O O . ILE A 1 94 ? 0.254 -4.269 12.004 1.00 95.69 94 ILE A O 1
ATOM 750 N N . GLU A 1 95 ? -1.226 -2.625 12.343 1.00 96.06 95 GLU A N 1
ATOM 751 C CA . GLU A 1 95 ? -0.964 -2.487 13.784 1.00 96.06 95 GLU A CA 1
ATOM 752 C C . GLU A 1 95 ? -1.317 -3.755 14.576 1.00 96.06 95 GLU A C 1
ATOM 754 O O . GLU A 1 95 ? -0.629 -4.109 15.529 1.00 96.06 95 GLU A O 1
ATOM 759 N N . ARG A 1 96 ? -2.405 -4.432 14.197 1.00 95.75 96 ARG A N 1
ATOM 760 C CA . ARG A 1 96 ? -2.926 -5.616 14.896 1.00 95.75 96 ARG A CA 1
ATOM 761 C C . ARG A 1 96 ? -2.395 -6.936 14.353 1.00 95.75 96 ARG A C 1
ATOM 763 O O . ARG A 1 96 ? -2.752 -7.972 14.906 1.00 95.75 96 ARG A O 1
ATOM 770 N N . ASP A 1 97 ? -1.651 -6.892 13.252 1.00 93.19 97 ASP A N 1
ATOM 771 C CA . ASP A 1 97 ? -1.316 -8.058 12.432 1.00 93.19 97 ASP A CA 1
ATOM 772 C C . ASP A 1 97 ? -2.559 -8.905 12.061 1.00 93.19 97 ASP A C 1
ATOM 774 O O . ASP A 1 97 ? -2.526 -10.133 11.999 1.00 93.19 97 ASP A O 1
ATOM 778 N N . TYR A 1 98 ? -3.713 -8.242 11.878 1.00 92.12 98 TYR A N 1
ATOM 779 C CA . TYR A 1 98 ? -4.990 -8.898 11.581 1.00 92.12 98 TYR A CA 1
ATOM 780 C C . TYR A 1 98 ? -6.062 -7.946 10.995 1.00 92.12 98 TYR A C 1
ATOM 782 O O . TYR A 1 98 ? -6.387 -6.932 11.628 1.00 92.12 98 TYR A O 1
ATOM 790 N N . PRO A 1 99 ? -6.727 -8.296 9.868 1.00 92.12 99 PRO A N 1
ATOM 791 C CA . PRO A 1 99 ? -6.412 -9.414 8.968 1.00 92.12 99 PRO A CA 1
ATOM 792 C C . PRO A 1 99 ? -4.990 -9.310 8.407 1.00 92.12 99 PRO A C 1
ATOM 794 O O . PRO A 1 99 ? -4.429 -8.215 8.379 1.00 92.12 99 PRO A O 1
ATOM 797 N N . GLN A 1 100 ? -4.415 -10.431 7.967 1.00 93.81 100 GLN A N 1
ATOM 798 C CA . GLN A 1 100 ? -3.036 -10.460 7.472 1.00 93.81 100 GLN A CA 1
ATOM 799 C C . GLN A 1 100 ? -2.851 -9.459 6.321 1.00 93.81 100 GLN A C 1
ATOM 801 O O . GLN A 1 100 ? -3.691 -9.375 5.424 1.00 93.81 100 GLN A O 1
ATOM 806 N N . ILE A 1 101 ? -1.749 -8.706 6.335 1.00 94.50 101 ILE A N 1
ATOM 807 C CA . ILE A 1 101 ? -1.388 -7.754 5.277 1.00 94.50 101 ILE A CA 1
ATOM 808 C C . ILE A 1 101 ? -0.143 -8.265 4.557 1.00 94.50 101 ILE A C 1
ATOM 810 O O . ILE A 1 101 ? 0.920 -8.408 5.155 1.00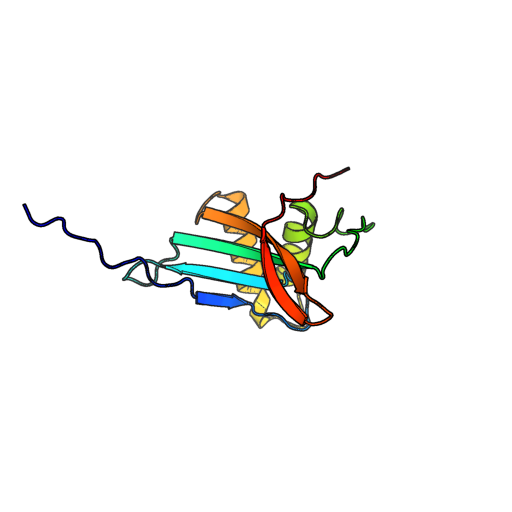 94.50 101 ILE A O 1
ATOM 814 N N . ASN A 1 102 ? -0.249 -8.442 3.243 1.00 94.00 102 ASN A N 1
ATOM 815 C CA . ASN A 1 102 ? 0.890 -8.706 2.374 1.00 94.00 102 ASN A CA 1
ATOM 816 C C . ASN A 1 102 ? 1.189 -7.459 1.558 1.00 94.00 102 ASN A C 1
ATOM 818 O O . ASN A 1 102 ? 0.326 -6.932 0.859 1.00 94.00 102 ASN A O 1
ATOM 822 N N . LYS A 1 103 ? 2.427 -6.986 1.646 1.00 94.38 103 LYS A N 1
ATOM 823 C CA . LYS A 1 103 ? 2.906 -5.825 0.899 1.00 94.38 103 LYS A CA 1
ATOM 824 C C . LYS A 1 103 ? 3.720 -6.342 -0.285 1.00 94.38 103 LYS A C 1
ATOM 826 O O . LYS A 1 103 ? 4.702 -7.055 -0.093 1.00 94.38 103 LYS A O 1
ATOM 831 N N . LEU A 1 104 ? 3.282 -6.027 -1.497 1.00 93.44 104 LEU A N 1
ATOM 832 C CA . LEU A 1 104 ? 3.841 -6.536 -2.743 1.00 93.44 104 LEU A CA 1
ATOM 833 C C . LEU A 1 104 ? 4.402 -5.384 -3.569 1.00 93.44 104 LEU A C 1
ATOM 835 O O . LEU A 1 104 ? 3.718 -4.390 -3.809 1.00 93.44 104 LEU A O 1
ATOM 839 N N . VAL A 1 105 ? 5.629 -5.560 -4.051 1.00 93.56 105 VAL A N 1
ATOM 840 C CA . VAL A 1 105 ? 6.229 -4.680 -5.055 1.00 93.56 105 VAL A CA 1
ATOM 841 C C . VAL A 1 105 ? 6.320 -5.446 -6.363 1.00 93.56 105 VAL A C 1
ATOM 843 O O . VAL A 1 105 ? 6.882 -6.543 -6.400 1.00 93.56 105 VAL A O 1
ATOM 846 N N . ILE A 1 106 ? 5.762 -4.884 -7.431 1.00 93.19 106 ILE A N 1
ATOM 847 C CA . ILE A 1 106 ? 5.749 -5.501 -8.758 1.00 93.19 106 ILE A CA 1
ATOM 848 C C . ILE A 1 106 ? 6.508 -4.608 -9.737 1.00 93.19 106 ILE A C 1
ATOM 850 O O . ILE A 1 106 ? 6.196 -3.433 -9.911 1.00 93.19 106 ILE A O 1
ATOM 854 N N . GLU A 1 107 ? 7.508 -5.170 -10.407 1.00 93.44 107 GLU A N 1
ATOM 855 C CA . GLU A 1 107 ? 8.174 -4.515 -11.531 1.00 93.44 107 GLU A CA 1
ATOM 856 C C . GLU A 1 107 ? 7.650 -5.086 -12.843 1.00 93.44 107 GLU A C 1
ATOM 858 O O . GLU A 1 107 ? 7.639 -6.305 -13.035 1.00 93.44 107 GLU A O 1
ATOM 863 N N . ALA A 1 108 ? 7.225 -4.204 -13.747 1.00 92.31 108 ALA A N 1
ATOM 864 C CA . ALA A 1 108 ? 6.819 -4.594 -15.087 1.00 92.31 108 ALA A CA 1
ATOM 865 C C . ALA A 1 108 ? 7.983 -5.263 -15.837 1.00 92.31 108 ALA A C 1
ATOM 867 O O . ALA A 1 108 ? 9.129 -4.811 -15.784 1.00 92.31 108 ALA A O 1
ATOM 868 N N . ILE A 1 109 ? 7.669 -6.343 -16.549 1.00 91.19 109 ILE A N 1
ATOM 869 C CA . ILE A 1 109 ? 8.571 -6.997 -17.494 1.00 91.19 109 ILE A CA 1
ATOM 870 C C . ILE A 1 109 ? 8.203 -6.492 -18.881 1.00 91.19 109 ILE A C 1
ATOM 872 O O . ILE A 1 109 ? 7.042 -6.574 -19.288 1.00 91.19 109 ILE A O 1
ATOM 876 N N . GLU A 1 110 ? 9.196 -5.988 -19.599 1.00 92.19 110 GLU A N 1
ATOM 877 C CA . GLU A 1 110 ? 9.035 -5.480 -20.953 1.00 92.19 110 GLU A CA 1
ATOM 878 C C . GLU A 1 110 ? 9.811 -6.342 -21.946 1.00 92.19 110 GLU A C 1
ATOM 880 O O . GLU A 1 110 ? 10.952 -6.725 -21.689 1.00 92.19 110 GLU A O 1
ATOM 885 N N . ASP A 1 111 ? 9.182 -6.615 -23.087 1.00 91.81 111 ASP A N 1
ATOM 886 C CA . ASP A 1 111 ? 9.829 -7.142 -24.283 1.00 91.81 111 ASP A CA 1
ATOM 887 C C . ASP A 1 111 ? 9.544 -6.192 -25.453 1.00 91.81 111 ASP A C 1
ATOM 889 O O . ASP A 1 111 ? 8.387 -5.921 -25.786 1.00 91.81 111 ASP A O 1
ATOM 893 N N . LYS A 1 112 ? 10.608 -5.649 -26.057 1.00 89.56 112 LYS A N 1
ATOM 894 C CA . LYS A 1 112 ? 10.554 -4.745 -27.223 1.00 89.56 112 LYS A CA 1
ATOM 895 C C . LYS A 1 112 ? 9.529 -3.603 -27.082 1.00 89.56 112 LYS A C 1
ATOM 897 O O . LYS A 1 112 ? 8.721 -3.382 -27.985 1.00 89.56 112 LYS A O 1
ATOM 902 N N . GLY A 1 113 ? 9.536 -2.876 -25.961 1.00 84.94 113 GLY A N 1
ATOM 903 C CA . GLY A 1 113 ? 8.622 -1.746 -25.749 1.00 84.94 113 GLY A CA 1
ATOM 904 C C . GLY A 1 113 ? 7.206 -2.130 -25.311 1.00 84.94 113 GLY A C 1
ATOM 905 O O . GLY A 1 113 ? 6.360 -1.248 -25.175 1.00 84.94 113 GLY A O 1
ATOM 906 N N . LYS A 1 114 ? 6.908 -3.422 -25.110 1.00 88.38 114 LYS A N 1
ATOM 907 C CA . LYS A 1 114 ? 5.594 -3.901 -24.658 1.00 88.38 114 LYS A CA 1
ATOM 908 C C . LYS A 1 114 ? 5.698 -4.562 -23.293 1.00 88.38 114 LYS A C 1
ATOM 910 O O . LYS A 1 114 ? 6.525 -5.447 -23.090 1.00 88.38 114 LYS A O 1
ATOM 915 N N . VAL A 1 115 ? 4.815 -4.176 -22.373 1.00 85.94 115 VAL A N 1
ATOM 916 C CA . VAL A 1 115 ? 4.675 -4.862 -21.083 1.00 85.94 115 VAL A CA 1
ATOM 917 C C . VAL A 1 115 ? 4.084 -6.249 -21.332 1.00 85.94 115 VAL A C 1
ATOM 919 O O . VAL A 1 115 ? 2.959 -6.369 -2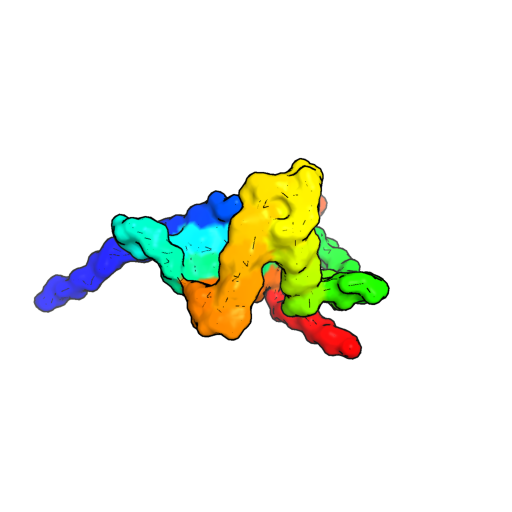1.810 1.00 85.94 115 VAL A O 1
ATOM 922 N N . VAL A 1 116 ? 4.855 -7.287 -21.014 1.00 90.31 116 VAL A N 1
ATOM 923 C CA . VAL A 1 116 ? 4.486 -8.702 -21.207 1.00 90.31 116 VAL A CA 1
ATOM 924 C C . VAL A 1 116 ? 4.177 -9.422 -19.896 1.00 90.31 116 VAL A C 1
ATOM 926 O O . VAL A 1 116 ? 3.690 -10.548 -19.906 1.00 90.31 116 VAL A O 1
ATOM 929 N N . GLY A 1 117 ? 4.441 -8.783 -18.755 1.00 88.50 117 GLY A N 1
ATOM 930 C CA . GLY A 1 117 ? 4.133 -9.341 -17.445 1.00 88.50 117 GLY A CA 1
ATOM 931 C C . GLY A 1 117 ? 4.648 -8.478 -16.301 1.00 88.50 117 GLY A C 1
ATOM 932 O O . GLY A 1 117 ? 4.997 -7.312 -16.482 1.00 88.50 117 GLY A O 1
ATOM 933 N N . GLY A 1 118 ? 4.720 -9.075 -15.116 1.00 88.88 118 GLY A N 1
ATOM 934 C CA . GLY A 1 118 ? 5.296 -8.463 -13.926 1.00 88.88 118 GLY A CA 1
ATOM 935 C C . GLY A 1 118 ? 6.052 -9.498 -13.103 1.00 88.88 118 GLY A C 1
ATOM 936 O O . GLY A 1 118 ? 5.699 -10.676 -13.100 1.00 88.88 118 GLY A O 1
ATOM 937 N N . LYS A 1 119 ? 7.095 -9.059 -12.403 1.00 90.38 119 LYS A N 1
ATOM 938 C CA . LYS A 1 119 ? 7.834 -9.876 -11.434 1.00 90.38 119 LYS A CA 1
ATOM 939 C C . LYS A 1 119 ? 7.729 -9.256 -10.051 1.00 90.38 119 LYS A C 1
ATOM 941 O O . LYS A 1 119 ? 7.799 -8.035 -9.904 1.00 90.38 119 LYS A O 1
ATOM 946 N N . LEU A 1 120 ? 7.618 -10.108 -9.036 1.00 91.44 120 LEU A N 1
ATOM 947 C CA . LEU A 1 120 ? 7.739 -9.666 -7.654 1.00 91.44 120 LEU A CA 1
ATOM 948 C C . LEU A 1 120 ? 9.154 -9.147 -7.399 1.00 91.44 120 LEU A C 1
ATOM 950 O O . LEU A 1 120 ? 10.142 -9.657 -7.934 1.00 91.44 120 LEU A O 1
ATOM 954 N N . GLN A 1 121 ? 9.230 -8.110 -6.585 1.00 90.25 121 GLN A N 1
ATOM 955 C CA . GLN A 1 121 ? 10.461 -7.545 -6.067 1.00 90.25 121 GLN A CA 1
ATOM 956 C C . GLN A 1 121 ? 10.412 -7.580 -4.539 1.00 90.25 121 GLN A C 1
ATOM 958 O O . GLN A 1 121 ? 9.328 -7.483 -3.954 1.00 90.25 121 GLN A O 1
ATOM 963 N N . PRO A 1 122 ? 11.569 -7.716 -3.873 1.00 91.19 122 PRO A N 1
ATOM 964 C CA . PRO A 1 122 ? 11.621 -7.529 -2.435 1.00 91.19 122 PRO A CA 1
ATOM 965 C C . PRO A 1 122 ? 11.189 -6.103 -2.084 1.00 91.19 122 PRO A C 1
ATOM 967 O O . PRO A 1 122 ? 11.462 -5.156 -2.827 1.00 91.19 122 PRO A O 1
ATOM 970 N N . LEU A 1 123 ? 10.556 -5.949 -0.922 1.00 91.94 123 LEU A N 1
ATOM 971 C CA . LEU A 1 123 ? 10.313 -4.628 -0.353 1.00 91.94 123 LEU A CA 1
ATOM 972 C C . LEU A 1 123 ? 11.651 -3.887 -0.200 1.00 91.94 123 LEU A C 1
ATOM 974 O O . LEU A 1 123 ? 12.596 -4.448 0.369 1.00 91.94 123 LEU A O 1
ATOM 978 N N . PRO A 1 124 ? 11.752 -2.642 -0.689 1.00 91.94 124 PRO A N 1
ATOM 979 C CA . PRO A 1 124 ? 12.938 -1.825 -0.503 1.00 91.94 124 PRO A CA 1
ATOM 980 C C . PRO A 1 124 ? 13.248 -1.661 0.982 1.00 91.94 124 PRO A C 1
ATOM 982 O O . PRO A 1 124 ? 12.359 -1.359 1.784 1.00 91.94 124 PRO A O 1
ATOM 985 N N . LYS A 1 125 ? 14.522 -1.847 1.338 1.00 83.75 125 LYS A N 1
ATOM 986 C CA . LYS A 1 125 ? 15.009 -1.558 2.687 1.00 83.75 125 LYS A CA 1
ATOM 987 C C . LYS A 1 125 ? 14.991 -0.052 2.922 1.00 83.75 125 LYS A C 1
ATOM 989 O O . LYS A 1 125 ? 15.224 0.734 2.003 1.00 83.75 125 LYS A O 1
ATOM 994 N N . GLU A 1 126 ? 14.706 0.326 4.157 1.00 78.19 126 GLU A N 1
ATOM 995 C CA . GLU A 1 126 ? 14.878 1.702 4.608 1.00 78.19 126 GLU A CA 1
ATOM 996 C C . GLU A 1 126 ? 16.380 1.974 4.776 1.00 78.19 126 GLU A C 1
ATOM 998 O O . GLU A 1 126 ? 17.129 1.062 5.142 1.00 78.19 126 GLU A O 1
ATOM 1003 N N . GLY A 1 127 ? 16.807 3.179 4.391 1.00 59.81 127 GLY A N 1
ATOM 1004 C CA . GLY A 1 127 ? 18.179 3.661 4.563 1.00 59.81 127 GLY A CA 1
ATOM 1005 C C . GLY A 1 127 ? 18.423 4.225 5.953 1.00 59.81 127 GLY A C 1
ATOM 1006 O O . GLY A 1 127 ? 17.427 4.552 6.640 1.00 59.81 127 GLY A O 1
#

Sequence (127 aa):
MEKHFAKPPPPAQMELGFGPGPGVDQIWAKRDENGKVLEYFIVEAKGPGAKLQETKTKGMQMSNKWIENNLNRMKKSKKYPERNQLGKDMLKAIERDYPQINKLVIEAIEDKGKVVGGKLQPLPKEG

Radius of gyration: 16.47 Å; chains: 1; bounding box: 38×57×42 Å

Secondary structure (DSSP, 8-state):
----------PPEEEE-S-SSSS-SEEEEEE-TTS-EEEEEEEEEE-TTPPP-EETTTEETTSHHHHHHHHHHHHT-SS-GGGHHHHHHHHHHHHHT-SEEEEEEEEEEEETTEEEEEEEEPPPPP-

pLDDT: mean 87.98, std 15.03, range [31.28, 97.88]

Foldseek 3Di:
DDPPPDDPFPDWAWPDDADDDFAAHTKTFGAHPVRHTQEIEGEHEDEAPDDWDQDPQQGTPLAPSNRLSSLVCQLVPPPCVVSNVVSVVVNVCVVVCPSPYHRWYWYFDDDPNDGPDIDTDPHDDGD